Protein AF-A0A6I0ELN3-F1 (afdb_monomer_lite)

Sequence (85 aa):
MQTMLKTALLGAFLVSAIAPAAFARGGKEYFVQDYQFDQPMSGYEGKAGNYYCSYQRLPNRVCTTDSNGNEKCQVKGWTLRQHCY

Foldseek 3Di:
DDDDDDPDDDDPPPPDPPDPPPDPPDDDDKDKDKDKFQDFDADDAQDDPPKGKDKDKAFDWDWDADPVRDIDIDRRIIIIMMIID

Structure (mmCIF, N/CA/C/O backbone):
data_AF-A0A6I0ELN3-F1
#
_entry.id   AF-A0A6I0ELN3-F1
#
loop_
_atom_site.group_PDB
_atom_site.id
_atom_site.type_symbol
_atom_site.label_atom_id
_atom_site.label_alt_id
_atom_site.label_comp_id
_atom_site.label_asym_id
_atom_site.label_entity_id
_atom_site.label_seq_id
_atom_site.pdbx_PDB_ins_code
_atom_site.Cartn_x
_atom_site.Cartn_y
_atom_site.Cartn_z
_atom_site.occupancy
_atom_site.B_iso_or_equiv
_atom_site.auth_seq_id
_atom_site.auth_comp_id
_atom_site.auth_asym_id
_atom_site.auth_atom_id
_atom_site.pdbx_PDB_model_num
ATOM 1 N N . MET A 1 1 ? -40.674 10.701 -78.856 1.00 40.34 1 MET A N 1
ATOM 2 C CA . MET A 1 1 ? -39.240 11.026 -78.972 1.00 40.34 1 MET A CA 1
ATOM 3 C C . MET A 1 1 ? -38.946 12.145 -77.979 1.00 40.34 1 MET A C 1
ATOM 5 O O . MET A 1 1 ? -39.524 13.194 -78.183 1.00 40.34 1 MET A O 1
ATOM 9 N N . GLN A 1 2 ? -38.168 11.848 -76.919 1.00 42.31 2 GLN A N 1
ATOM 10 C CA . GLN A 1 2 ? -37.362 12.744 -76.044 1.00 42.31 2 GLN A CA 1
ATOM 11 C C . GLN A 1 2 ? -38.064 13.970 -75.387 1.00 42.31 2 GLN A C 1
ATOM 13 O O . GLN A 1 2 ? -38.836 14.665 -76.015 1.00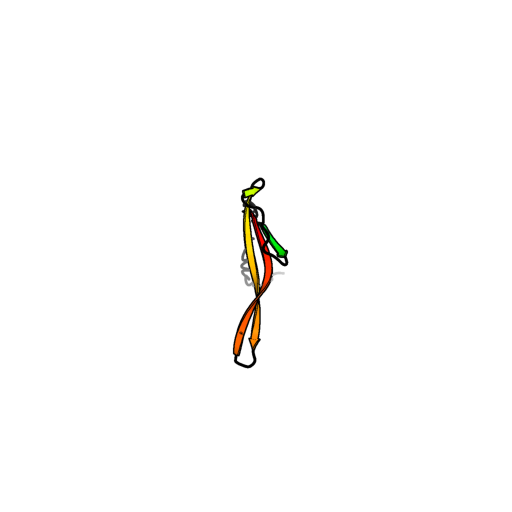 42.31 2 GLN A O 1
ATOM 18 N N . THR A 1 3 ? -37.883 14.321 -74.109 1.00 42.28 3 THR A N 1
ATOM 19 C CA . THR A 1 3 ? -36.736 14.127 -73.208 1.00 42.28 3 THR A CA 1
ATOM 20 C C . THR A 1 3 ? -37.168 14.344 -71.753 1.00 42.28 3 THR A C 1
ATOM 22 O O . THR A 1 3 ? -38.032 15.166 -71.461 1.00 42.28 3 THR A O 1
ATOM 25 N N . MET A 1 4 ? -36.534 13.603 -70.845 1.00 52.22 4 MET A N 1
ATOM 26 C CA . MET A 1 4 ? -36.665 13.723 -69.395 1.00 52.22 4 MET A CA 1
ATOM 27 C C . MET A 1 4 ? -36.189 15.092 -68.891 1.00 52.22 4 MET A C 1
ATOM 29 O O . MET A 1 4 ? -35.104 15.531 -69.263 1.00 52.22 4 MET A O 1
ATOM 33 N N . LEU A 1 5 ? -36.925 15.695 -67.957 1.00 51.16 5 LEU A N 1
ATOM 34 C CA . LEU A 1 5 ? -36.397 16.729 -67.069 1.00 51.16 5 LEU A CA 1
ATOM 35 C C . LEU A 1 5 ? -36.504 16.210 -65.630 1.00 51.16 5 LEU A C 1
ATOM 37 O O . LEU A 1 5 ? -37.559 16.273 -65.007 1.00 51.16 5 LEU A O 1
ATOM 41 N N . LYS A 1 6 ? -35.417 15.620 -65.124 1.00 44.28 6 LYS A N 1
ATOM 42 C CA . LYS A 1 6 ? -35.252 15.311 -63.699 1.00 44.28 6 LYS A CA 1
ATOM 43 C C . LYS A 1 6 ? -34.203 16.260 -63.146 1.00 44.28 6 LYS A C 1
ATOM 45 O O . LYS A 1 6 ? -33.008 16.049 -63.327 1.00 44.28 6 LYS A O 1
ATOM 50 N N . THR A 1 7 ? -34.669 17.316 -62.493 1.00 52.72 7 THR A N 1
ATOM 51 C CA . THR A 1 7 ? -33.839 18.226 -61.709 1.00 52.72 7 THR A CA 1
ATOM 52 C C . THR A 1 7 ? -33.276 17.448 -60.522 1.00 52.72 7 THR A C 1
ATOM 54 O O . THR A 1 7 ? -33.977 17.179 -59.549 1.00 52.72 7 THR A O 1
ATOM 57 N N . ALA A 1 8 ? -32.021 17.020 -60.633 1.00 53.47 8 ALA A N 1
ATOM 58 C CA . ALA A 1 8 ? -31.277 16.417 -59.540 1.00 53.47 8 ALA A CA 1
ATOM 59 C C . ALA A 1 8 ? -30.802 17.538 -58.604 1.00 53.47 8 ALA A C 1
ATOM 61 O O . ALA A 1 8 ? -29.863 18.264 -58.926 1.00 53.47 8 ALA A O 1
ATOM 62 N N . LEU A 1 9 ? -31.467 17.701 -57.456 1.00 54.75 9 LEU A N 1
ATOM 63 C CA . LEU A 1 9 ? -30.902 18.480 -56.359 1.00 54.75 9 LEU A CA 1
ATOM 64 C C . LEU A 1 9 ? -29.725 17.700 -55.765 1.00 54.75 9 LEU A C 1
ATOM 66 O O . LEU A 1 9 ? -29.877 16.599 -55.240 1.00 54.75 9 LEU A O 1
ATOM 70 N N . LEU A 1 10 ? -28.549 18.308 -55.888 1.00 53.09 10 LEU A N 1
ATOM 71 C CA . LEU A 1 10 ? -27.286 17.910 -55.286 1.00 53.09 10 LEU A CA 1
ATOM 72 C C . LEU A 1 10 ? -27.420 17.855 -53.757 1.00 53.09 10 LEU A C 1
ATOM 74 O O . LEU A 1 10 ? -27.373 18.879 -53.080 1.00 53.09 10 LEU A O 1
ATOM 78 N N . GLY A 1 11 ? -27.566 16.651 -53.207 1.00 49.34 11 GLY A N 1
ATOM 79 C CA . GLY A 1 11 ? -27.334 16.393 -51.790 1.00 49.34 11 GLY A CA 1
ATOM 80 C C . GLY A 1 11 ? -25.835 16.256 -51.543 1.00 49.34 11 GLY A C 1
ATOM 81 O O . GLY A 1 11 ? -25.264 15.198 -51.800 1.00 49.34 11 GLY A O 1
ATOM 82 N N . ALA A 1 12 ? -25.184 17.320 -51.074 1.00 59.59 12 ALA A N 1
ATOM 83 C CA . ALA A 1 12 ? -23.798 17.256 -50.624 1.00 59.59 12 ALA A CA 1
ATOM 84 C C . ALA A 1 12 ? -23.722 16.434 -49.325 1.00 59.59 12 ALA A C 1
ATOM 86 O O . ALA A 1 12 ? -23.937 16.949 -48.229 1.00 59.59 12 ALA A O 1
ATOM 87 N N . PHE A 1 13 ? -23.435 15.138 -49.448 1.00 56.28 13 PHE A N 1
ATOM 88 C CA . PHE A 1 13 ? -23.059 14.296 -48.316 1.00 56.28 13 PHE A CA 1
ATOM 89 C C . PHE A 1 13 ? -21.647 14.686 -47.863 1.00 56.28 13 PHE A C 1
ATOM 91 O O . PHE A 1 13 ? -20.648 14.258 -48.439 1.00 56.28 13 PHE A O 1
ATOM 98 N N . LEU A 1 14 ? -21.560 15.518 -46.825 1.00 60.00 14 LEU A N 1
ATOM 99 C CA . LEU A 1 14 ? -20.321 15.741 -46.084 1.00 60.00 14 LEU A CA 1
ATOM 100 C C . LEU A 1 14 ? -20.014 14.480 -45.266 1.00 60.00 14 LEU A C 1
ATOM 102 O O . LEU A 1 14 ? -20.495 14.312 -44.147 1.00 60.00 14 LEU A O 1
ATOM 106 N N . VAL A 1 15 ? -19.219 13.573 -45.835 1.00 61.25 15 VAL A N 1
ATOM 107 C CA . VAL A 1 15 ? -18.620 12.465 -45.084 1.00 61.25 15 VAL A CA 1
ATOM 108 C C . VAL A 1 15 ? -17.512 13.053 -44.214 1.00 61.25 15 VAL A C 1
ATOM 110 O O . VAL A 1 15 ? -16.416 13.344 -44.687 1.00 61.25 15 VAL A O 1
ATOM 113 N N . SER A 1 16 ? -17.809 13.262 -42.932 1.00 61.94 16 SER A N 1
ATOM 114 C CA . SER A 1 16 ? -16.779 13.524 -41.930 1.00 61.94 16 SER A CA 1
ATOM 115 C C . SER A 1 16 ? -15.942 12.255 -41.773 1.00 61.94 16 SER A C 1
ATOM 117 O O . SER A 1 16 ? -16.410 11.244 -41.247 1.00 61.94 16 SER A O 1
ATOM 119 N N . ALA A 1 17 ? -14.713 12.283 -42.287 1.00 61.53 17 ALA A N 1
ATOM 120 C CA . ALA A 1 17 ? -13.732 11.243 -42.034 1.00 61.53 17 ALA A CA 1
ATOM 121 C C . ALA A 1 17 ? -13.295 11.333 -40.564 1.00 61.53 17 ALA A C 1
ATOM 123 O O . ALA A 1 17 ? -12.382 12.078 -40.213 1.00 61.53 17 ALA A O 1
ATOM 124 N N . ILE A 1 18 ? -13.956 10.570 -39.696 1.00 66.88 18 ILE A N 1
ATOM 125 C CA . ILE A 1 18 ? -13.430 10.252 -38.368 1.00 66.88 18 ILE A CA 1
ATOM 126 C C . ILE A 1 18 ? -12.209 9.347 -38.548 1.00 66.88 18 ILE A C 1
ATOM 128 O O . ILE A 1 18 ? -12.325 8.132 -38.693 1.00 66.88 18 ILE A O 1
ATOM 132 N N . ALA A 1 19 ? -11.020 9.949 -38.591 1.00 65.06 19 ALA A N 1
ATOM 133 C CA . ALA A 1 19 ? -9.779 9.195 -38.507 1.00 65.06 19 ALA A CA 1
ATOM 134 C C . ALA A 1 19 ? -9.739 8.466 -37.149 1.00 65.06 19 ALA A C 1
ATOM 136 O O . ALA A 1 19 ? -9.985 9.105 -36.119 1.00 65.06 19 ALA A O 1
ATOM 137 N N . PRO A 1 20 ? -9.440 7.155 -37.099 1.00 61.25 20 PRO A N 1
ATOM 138 C CA . PRO A 1 20 ? -9.219 6.494 -35.825 1.00 61.25 20 PRO A CA 1
ATOM 139 C C . PRO A 1 20 ? -7.983 7.121 -35.178 1.00 61.25 20 PRO A C 1
ATOM 141 O O . PRO A 1 20 ? -6.930 7.231 -35.808 1.00 61.25 20 PRO A O 1
ATOM 144 N N . ALA A 1 21 ? -8.112 7.549 -33.923 1.00 65.44 21 ALA A N 1
ATOM 145 C CA . ALA A 1 21 ? -6.973 8.003 -33.143 1.00 65.44 21 ALA A CA 1
ATOM 146 C C . ALA A 1 21 ? -5.927 6.879 -33.115 1.00 65.44 21 ALA A C 1
ATOM 148 O O . ALA A 1 21 ? -6.183 5.784 -32.608 1.00 65.44 21 ALA A O 1
ATOM 149 N N . ALA A 1 22 ? -4.758 7.132 -33.701 1.00 63.16 22 ALA A N 1
ATOM 150 C CA . ALA A 1 22 ? -3.637 6.215 -33.626 1.00 63.16 22 ALA A CA 1
ATOM 151 C C . ALA A 1 22 ? -3.124 6.212 -32.180 1.00 63.16 22 ALA A C 1
ATOM 153 O O . ALA A 1 22 ? -2.347 7.076 -31.779 1.00 63.16 22 ALA A O 1
ATOM 154 N N . PHE A 1 23 ? -3.582 5.250 -31.377 1.00 61.84 23 PHE A N 1
ATOM 155 C CA . PHE A 1 23 ? -2.974 4.971 -30.082 1.00 61.84 23 PHE A CA 1
ATOM 156 C C . PHE A 1 23 ? -1.543 4.495 -30.332 1.00 61.84 23 PHE A C 1
ATOM 158 O O . PHE A 1 23 ? -1.326 3.431 -30.915 1.00 61.84 23 PHE A O 1
ATOM 165 N N . ALA A 1 24 ? -0.561 5.296 -29.923 1.00 61.81 24 ALA A N 1
ATOM 166 C CA . ALA A 1 24 ? 0.843 4.924 -29.978 1.00 61.81 24 ALA A CA 1
ATOM 167 C C . ALA A 1 24 ? 1.071 3.664 -29.120 1.00 61.81 24 ALA A C 1
ATOM 169 O O . ALA A 1 24 ? 1.180 3.736 -27.899 1.00 61.81 24 ALA A O 1
ATOM 170 N N . ARG A 1 25 ? 1.146 2.492 -29.760 1.00 56.84 25 ARG A N 1
ATOM 171 C CA . ARG A 1 25 ? 1.429 1.187 -29.131 1.00 56.84 25 ARG A CA 1
ATOM 172 C C . ARG A 1 25 ? 2.926 0.998 -28.821 1.00 56.84 25 ARG A C 1
ATOM 174 O O . ARG A 1 25 ? 3.488 -0.047 -29.126 1.00 56.84 25 ARG A O 1
ATOM 181 N N . GLY A 1 26 ? 3.594 2.029 -28.299 1.00 57.66 26 GLY A N 1
ATOM 182 C CA . GLY A 1 26 ? 5.064 2.078 -28.220 1.00 57.66 26 GLY A CA 1
ATOM 183 C C . GLY A 1 26 ? 5.668 2.443 -26.862 1.00 57.66 26 GLY A C 1
ATOM 184 O O . GLY A 1 26 ? 6.881 2.609 -26.782 1.00 57.66 26 GLY A O 1
ATOM 185 N N . GLY A 1 27 ? 4.862 2.599 -25.810 1.00 67.81 27 GLY A N 1
ATOM 186 C CA . GLY A 1 27 ? 5.350 2.863 -24.450 1.00 67.81 27 GLY A CA 1
ATOM 187 C C . GLY A 1 27 ? 5.481 1.580 -23.631 1.00 67.81 27 GLY A C 1
ATOM 188 O O . GLY A 1 27 ? 4.745 0.625 -23.871 1.00 67.81 27 GLY A O 1
ATOM 189 N N . LYS A 1 28 ? 6.395 1.554 -22.649 1.00 74.12 28 LYS A N 1
ATOM 190 C CA . LYS A 1 28 ? 6.369 0.515 -21.609 1.00 74.12 28 LYS A CA 1
ATOM 191 C C . LYS A 1 28 ? 5.007 0.554 -20.924 1.00 74.12 28 LYS A C 1
ATOM 193 O O . LYS A 1 28 ? 4.545 1.620 -20.522 1.00 74.12 28 LYS A O 1
ATOM 198 N N . GLU A 1 29 ? 4.357 -0.599 -20.850 1.00 85.75 29 GLU A N 1
ATOM 199 C CA . GLU A 1 29 ? 3.050 -0.710 -20.216 1.00 85.75 29 GLU A CA 1
ATOM 200 C C . GLU A 1 29 ? 3.209 -0.610 -18.703 1.00 85.75 29 GLU A C 1
ATOM 202 O O . GLU A 1 29 ? 3.987 -1.354 -18.118 1.00 85.75 29 GLU A O 1
ATOM 207 N N . TYR A 1 30 ? 2.507 0.331 -18.081 1.00 91.06 30 TYR A N 1
ATOM 208 C CA . TYR A 1 30 ? 2.511 0.485 -16.634 1.00 91.06 30 TYR A CA 1
ATOM 209 C C . TYR A 1 30 ? 1.624 -0.585 -15.994 1.00 91.06 30 TYR A C 1
ATOM 211 O O . TYR A 1 30 ? 0.452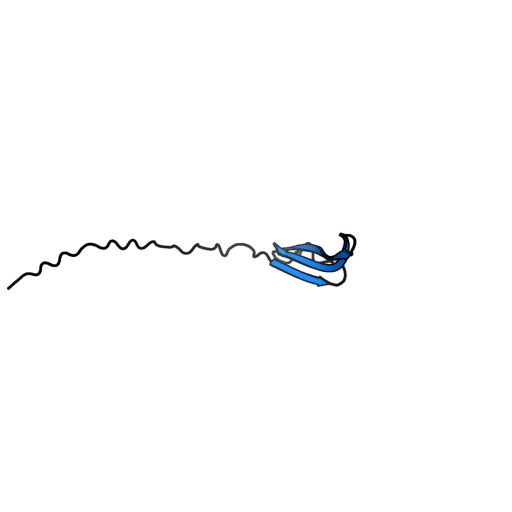 -0.723 -16.354 1.00 91.06 30 TYR A O 1
ATOM 219 N N . PHE A 1 31 ? 2.168 -1.301 -15.010 1.00 92.31 31 PHE A N 1
ATOM 220 C CA . PHE A 1 31 ? 1.439 -2.336 -14.282 1.00 92.31 31 PHE A CA 1
ATOM 221 C C . PHE A 1 31 ? 1.169 -1.911 -12.844 1.00 92.31 31 PHE A C 1
ATOM 223 O O . PHE A 1 31 ? 2.049 -1.385 -12.157 1.00 92.31 31 PHE A O 1
ATOM 230 N N . VAL A 1 32 ? -0.046 -2.199 -12.375 1.00 96.50 32 VAL A N 1
ATOM 231 C CA . VAL A 1 32 ? -0.429 -2.059 -10.972 1.00 96.50 32 VAL A CA 1
ATOM 232 C C . VAL A 1 32 ? -1.158 -3.309 -10.497 1.00 96.50 32 VAL A C 1
ATOM 234 O O . VAL A 1 32 ? -2.026 -3.832 -11.196 1.00 96.50 32 VAL A O 1
ATOM 237 N N . GLN A 1 33 ? -0.793 -3.800 -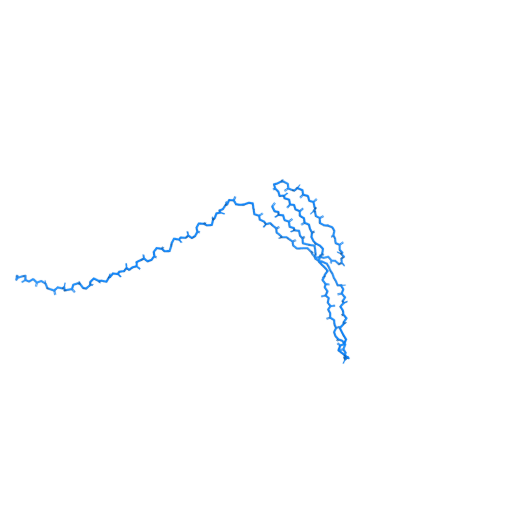9.317 1.00 96.81 33 GLN A N 1
ATOM 238 C CA . GLN A 1 33 ? -1.426 -4.954 -8.683 1.00 96.81 33 GLN A CA 1
ATOM 239 C C . GLN A 1 33 ? -1.651 -4.682 -7.201 1.00 96.81 33 GLN A C 1
ATOM 241 O O . GLN A 1 33 ? -0.749 -4.194 -6.523 1.00 96.81 33 GLN A O 1
ATOM 246 N N . ASP A 1 34 ? -2.831 -5.042 -6.705 1.00 98.25 34 ASP A N 1
ATOM 247 C CA . ASP A 1 34 ? -3.210 -4.888 -5.304 1.00 98.25 34 ASP A CA 1
ATOM 248 C C . ASP A 1 34 ? -3.364 -6.263 -4.651 1.00 98.25 34 ASP A C 1
ATOM 250 O O . ASP A 1 34 ? -4.016 -7.150 -5.201 1.00 98.25 34 ASP A O 1
ATOM 254 N N . TYR A 1 35 ? -2.788 -6.411 -3.462 1.00 97.44 35 TYR A N 1
ATOM 255 C CA . TYR A 1 35 ? -2.838 -7.625 -2.652 1.00 97.44 35 TYR A CA 1
ATOM 256 C C . TYR A 1 35 ? -3.295 -7.295 -1.234 1.00 97.44 35 TYR A C 1
ATOM 258 O O . TYR A 1 35 ? -2.863 -6.300 -0.655 1.00 97.44 35 TYR A O 1
ATOM 266 N N . GLN A 1 36 ? -4.142 -8.135 -0.652 1.00 98.12 36 GLN A N 1
ATOM 267 C CA . GLN A 1 36 ? -4.798 -7.881 0.625 1.00 98.12 36 GLN A CA 1
ATOM 268 C C . GLN A 1 36 ? -4.227 -8.803 1.697 1.00 98.12 36 GLN A C 1
ATOM 270 O O . GLN A 1 36 ? -4.096 -10.008 1.492 1.00 98.12 36 GLN A O 1
ATOM 275 N N . PHE A 1 37 ? -3.903 -8.222 2.849 1.00 97.69 37 PHE A N 1
ATOM 276 C CA . PHE A 1 37 ? -3.281 -8.913 3.972 1.00 97.69 37 PHE A CA 1
ATOM 277 C C . PHE A 1 37 ? -3.827 -8.400 5.304 1.00 97.69 37 PHE A C 1
ATOM 279 O O . PHE A 1 37 ? -4.234 -7.245 5.418 1.00 97.69 37 PHE A O 1
ATOM 286 N N . ASP A 1 38 ? -3.749 -9.222 6.348 1.00 97.00 38 ASP A N 1
ATOM 287 C CA . ASP A 1 38 ? -4.135 -8.815 7.708 1.00 97.00 38 ASP A CA 1
ATOM 288 C C . ASP A 1 38 ? -3.079 -7.920 8.387 1.00 97.00 38 ASP A C 1
ATOM 290 O O . ASP A 1 38 ? -3.341 -7.282 9.406 1.00 97.00 38 ASP A O 1
ATOM 294 N N . GLN A 1 39 ? -1.881 -7.824 7.805 1.00 96.62 39 GLN A N 1
ATOM 295 C CA . GLN A 1 39 ? -0.738 -7.081 8.337 1.00 96.62 39 GLN A CA 1
ATOM 296 C C . GLN A 1 39 ? 0.037 -6.363 7.215 1.00 96.62 39 GLN A C 1
ATOM 298 O O . GLN A 1 39 ? -0.098 -6.735 6.047 1.00 96.62 39 GLN A O 1
ATOM 303 N N . PRO A 1 40 ? 0.857 -5.340 7.525 1.00 96.94 40 PRO A N 1
ATOM 304 C CA . PRO A 1 40 ? 1.601 -4.616 6.502 1.00 96.94 40 PRO A CA 1
ATOM 305 C C . PRO A 1 40 ? 2.714 -5.492 5.913 1.00 96.94 40 PRO A C 1
ATOM 307 O O . PRO A 1 40 ? 3.706 -5.781 6.579 1.00 96.94 40 PRO A O 1
ATOM 310 N N . MET A 1 41 ? 2.573 -5.868 4.642 1.00 97.69 41 MET A N 1
ATOM 311 C CA . MET A 1 41 ? 3.574 -6.662 3.923 1.00 97.69 41 MET A CA 1
ATOM 312 C C . MET A 1 41 ? 4.590 -5.781 3.188 1.00 97.69 41 MET A C 1
ATOM 314 O O . MET A 1 41 ? 4.325 -4.625 2.849 1.00 97.69 41 MET A O 1
ATOM 318 N N . SER A 1 42 ? 5.778 -6.324 2.934 1.00 97.31 42 SER A N 1
ATOM 319 C CA . SER A 1 42 ? 6.758 -5.723 2.023 1.00 97.31 42 SER A CA 1
ATOM 320 C C . SER A 1 42 ? 6.524 -6.241 0.609 1.00 97.31 42 SER A C 1
ATOM 322 O O . SER A 1 42 ? 6.394 -7.448 0.422 1.00 97.31 42 SER A O 1
ATOM 324 N N . GLY A 1 43 ? 6.484 -5.339 -0.367 1.00 96.19 43 GLY A N 1
ATOM 325 C CA . GLY A 1 43 ? 6.521 -5.691 -1.783 1.00 96.19 43 GLY A CA 1
ATOM 326 C C . GLY A 1 43 ? 7.939 -5.654 -2.338 1.00 96.19 43 GLY A C 1
ATOM 327 O O . GLY A 1 43 ? 8.920 -5.563 -1.594 1.00 96.19 43 GLY A O 1
ATOM 328 N N . TYR A 1 44 ? 8.034 -5.709 -3.661 1.00 97.00 44 TYR A N 1
ATOM 329 C CA . TYR A 1 44 ? 9.301 -5.612 -4.369 1.00 97.00 44 TYR A CA 1
ATOM 330 C C . TYR A 1 44 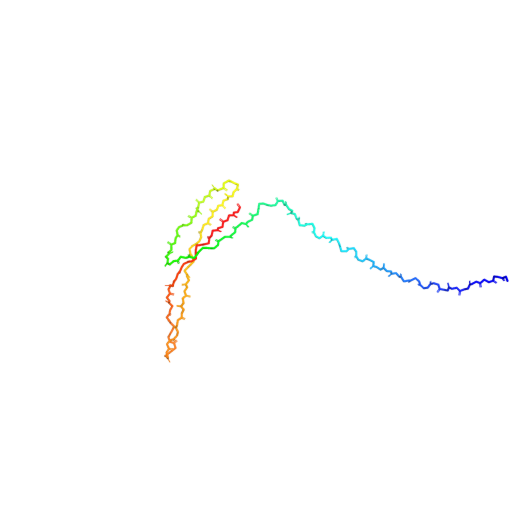? 9.646 -4.147 -4.674 1.00 97.00 44 TYR A C 1
ATOM 332 O O . TYR A 1 44 ? 8.799 -3.389 -5.148 1.00 97.00 44 TYR A O 1
ATOM 340 N N . GLU A 1 45 ? 10.899 -3.769 -4.423 1.00 97.56 45 GLU A N 1
ATOM 341 C CA . GLU A 1 45 ? 11.454 -2.446 -4.720 1.00 97.56 45 GLU A CA 1
ATOM 342 C C . GLU A 1 45 ? 12.730 -2.627 -5.546 1.00 97.56 45 GLU A C 1
ATOM 344 O O . GLU A 1 45 ? 13.686 -3.259 -5.087 1.00 97.56 45 GLU A O 1
ATOM 349 N N . GLY A 1 46 ? 12.747 -2.094 -6.766 1.00 97.19 46 GLY A N 1
ATOM 350 C CA . GLY A 1 46 ? 13.919 -2.137 -7.634 1.00 97.19 46 GLY A CA 1
ATOM 351 C C . GLY A 1 46 ? 13.620 -2.516 -9.079 1.00 97.19 46 GLY A C 1
ATOM 352 O O . GLY A 1 46 ? 12.497 -2.423 -9.570 1.00 97.19 46 GLY A O 1
ATOM 353 N N . LYS A 1 47 ? 14.669 -2.919 -9.799 1.00 96.38 47 LYS A N 1
ATOM 354 C CA . LYS A 1 47 ? 14.604 -3.203 -11.235 1.00 96.38 47 LYS A CA 1
ATOM 355 C C . LYS A 1 47 ? 14.190 -4.653 -11.510 1.00 96.38 47 LYS A C 1
ATOM 357 O O . LYS A 1 47 ? 14.982 -5.568 -11.297 1.00 96.38 47 LYS A O 1
ATOM 362 N N . ALA A 1 48 ? 13.010 -4.843 -12.097 1.00 91.69 48 ALA A N 1
ATOM 363 C CA . ALA A 1 48 ? 12.515 -6.131 -12.583 1.00 91.69 48 ALA A CA 1
ATOM 364 C C . ALA A 1 48 ? 12.503 -6.151 -14.121 1.00 91.69 48 ALA A C 1
ATOM 366 O O . ALA A 1 48 ? 11.598 -5.634 -14.778 1.00 91.69 48 ALA A O 1
ATOM 367 N N . GLY A 1 49 ? 13.545 -6.731 -14.721 1.00 91.00 49 GLY A N 1
ATOM 368 C CA . GLY A 1 49 ? 13.716 -6.739 -16.175 1.00 91.00 49 GLY A CA 1
ATOM 369 C C . GLY A 1 49 ? 13.841 -5.322 -16.740 1.00 91.00 49 GLY A C 1
ATOM 370 O O . GLY A 1 49 ? 14.773 -4.588 -16.403 1.00 91.00 49 GLY A O 1
ATOM 371 N N . ASN A 1 50 ? 12.900 -4.940 -17.606 1.00 91.44 50 ASN A N 1
ATOM 372 C CA . ASN A 1 50 ? 12.835 -3.595 -18.179 1.00 91.44 50 ASN A CA 1
ATOM 373 C C . ASN A 1 50 ? 12.069 -2.596 -17.303 1.00 91.44 50 ASN A C 1
ATOM 375 O O . ASN A 1 50 ? 12.048 -1.421 -17.656 1.00 91.44 50 ASN A O 1
ATOM 379 N N . TYR A 1 51 ? 11.476 -3.026 -16.192 1.00 92.75 51 TYR A N 1
ATOM 380 C CA . TYR A 1 51 ? 10.651 -2.185 -15.332 1.00 92.75 51 TYR A CA 1
ATOM 381 C C . TYR A 1 51 ? 11.403 -1.751 -14.080 1.00 92.75 51 TYR A C 1
ATOM 383 O O . TYR A 1 51 ? 12.217 -2.509 -13.542 1.00 92.75 51 TYR A O 1
ATOM 391 N N . TYR A 1 52 ? 11.118 -0.543 -13.598 1.00 95.25 52 TYR A N 1
ATOM 392 C CA . TYR A 1 52 ? 11.360 -0.223 -12.191 1.00 95.25 52 TYR A CA 1
ATOM 393 C C . TYR A 1 52 ? 10.058 -0.442 -11.441 1.00 95.25 52 TYR A C 1
ATOM 395 O O . TYR A 1 52 ? 9.024 0.081 -11.844 1.00 95.25 52 TYR A O 1
ATOM 403 N N . CYS A 1 53 ? 10.100 -1.215 -10.371 1.00 97.00 53 CYS A N 1
ATOM 404 C CA . CYS A 1 53 ? 8.936 -1.529 -9.575 1.00 97.00 53 CYS A CA 1
ATOM 405 C C . CYS A 1 53 ? 9.096 -0.967 -8.166 1.00 97.00 53 CYS A C 1
ATOM 407 O O . CYS A 1 53 ? 10.181 -1.027 -7.588 1.00 97.00 53 CYS A O 1
ATOM 409 N N . SER A 1 54 ? 8.006 -0.443 -7.620 1.00 97.69 54 SER A N 1
ATOM 410 C CA . SER A 1 54 ? 7.932 0.030 -6.241 1.00 97.69 54 SER A CA 1
ATOM 411 C C . SER A 1 54 ? 6.615 -0.366 -5.604 1.00 97.69 54 SER A C 1
ATOM 413 O O . SER A 1 54 ? 5.634 -0.630 -6.305 1.00 97.69 54 SER A O 1
ATOM 415 N N . TYR A 1 55 ? 6.576 -0.424 -4.276 1.00 98.00 55 TYR A N 1
ATOM 416 C CA . TYR A 1 55 ? 5.365 -0.818 -3.562 1.00 98.00 55 TYR A CA 1
ATOM 417 C C . TYR A 1 55 ? 4.902 0.216 -2.539 1.00 98.00 55 TYR A C 1
ATOM 419 O O . TYR A 1 55 ? 5.682 0.988 -1.985 1.00 98.00 55 TYR A O 1
ATOM 427 N N . GLN A 1 56 ? 3.601 0.200 -2.257 1.00 98.00 56 GLN A N 1
ATOM 428 C CA . GLN A 1 56 ? 2.960 1.012 -1.229 1.00 98.00 56 GLN A CA 1
ATOM 429 C C . GLN A 1 56 ? 2.215 0.118 -0.242 1.00 98.00 56 GLN A C 1
ATOM 431 O O . GLN A 1 56 ? 1.598 -0.877 -0.623 1.00 98.00 56 GLN A O 1
ATOM 436 N N . ARG A 1 57 ? 2.239 0.503 1.036 1.00 97.94 57 ARG A N 1
ATOM 437 C CA . ARG A 1 57 ? 1.446 -0.125 2.098 1.00 97.94 57 ARG A CA 1
ATOM 438 C C . ARG A 1 57 ? 0.285 0.791 2.448 1.00 97.94 57 ARG A C 1
ATOM 440 O O . ARG A 1 57 ? 0.501 1.875 2.986 1.00 97.94 57 ARG A O 1
ATOM 447 N N . LEU A 1 58 ? -0.933 0.354 2.161 1.00 97.94 58 LEU A N 1
ATOM 448 C CA . LEU A 1 58 ? -2.146 1.140 2.362 1.00 97.94 58 LEU A CA 1
ATOM 449 C C . LEU A 1 58 ? -2.969 0.522 3.506 1.00 97.94 58 LEU A C 1
ATOM 451 O O . LEU A 1 58 ? -3.438 -0.607 3.361 1.00 97.94 58 LEU A O 1
ATOM 455 N N . PRO A 1 59 ? -3.139 1.202 4.654 1.00 97.50 59 PRO A N 1
ATOM 456 C CA . PRO A 1 59 ? -3.959 0.682 5.742 1.00 97.50 59 PRO A CA 1
ATOM 457 C C . PRO A 1 59 ? -5.449 0.758 5.387 1.00 97.50 59 PRO A C 1
ATOM 459 O O . PRO A 1 59 ? -5.983 1.837 5.127 1.00 97.50 59 PRO A O 1
ATOM 462 N N . ASN A 1 60 ? -6.147 -0.374 5.457 1.00 97.25 60 ASN A N 1
ATOM 463 C CA . ASN A 1 60 ? -7.595 -0.448 5.276 1.00 97.25 60 ASN A CA 1
ATOM 464 C C . ASN A 1 60 ? -8.273 -0.119 6.612 1.00 97.25 60 ASN A C 1
ATOM 466 O O . ASN A 1 60 ? -8.254 -0.918 7.556 1.00 97.25 60 ASN A O 1
ATOM 470 N N . ARG A 1 61 ? -8.833 1.089 6.715 1.00 96.12 61 ARG A N 1
ATOM 471 C CA . ARG A 1 61 ? -9.487 1.590 7.930 1.00 96.12 61 ARG A CA 1
ATOM 472 C C . ARG A 1 61 ? -10.990 1.357 7.873 1.00 96.12 61 ARG A C 1
ATOM 474 O O . ARG A 1 61 ? -11.624 1.662 6.871 1.00 96.12 61 ARG A O 1
ATOM 481 N N . VAL A 1 62 ? -11.550 0.881 8.978 1.00 95.31 62 VAL A N 1
ATOM 482 C CA . VAL A 1 62 ? -12.996 0.829 9.204 1.00 95.31 62 VAL A CA 1
ATOM 483 C C . VAL A 1 62 ? -13.309 1.764 10.360 1.00 95.31 62 VAL A C 1
ATOM 485 O O . VAL A 1 62 ? -12.731 1.625 11.441 1.00 95.31 62 VAL A O 1
ATOM 488 N N . CYS A 1 63 ? -14.188 2.730 10.111 1.00 95.94 63 CYS A N 1
ATOM 489 C CA . CYS A 1 63 ? -14.627 3.709 11.093 1.00 95.94 63 CYS A CA 1
ATOM 490 C C . CYS A 1 63 ? -16.037 3.365 11.565 1.00 95.94 63 CYS A C 1
ATOM 492 O O . CYS A 1 63 ? -16.903 3.014 10.765 1.00 95.94 63 CYS A O 1
ATOM 494 N N . THR A 1 64 ? -16.250 3.436 12.873 1.00 95.12 64 THR A N 1
ATOM 495 C CA . THR A 1 64 ? -17.562 3.279 13.501 1.00 95.12 64 THR A CA 1
ATOM 496 C C . THR A 1 64 ? -17.863 4.521 14.317 1.00 95.12 64 THR A C 1
ATOM 498 O O . THR A 1 64 ? -16.981 4.998 15.036 1.00 95.12 64 THR A O 1
ATOM 501 N N . THR A 1 65 ? -19.096 5.003 14.243 1.00 96.75 65 THR A N 1
ATOM 502 C CA . THR A 1 65 ? -19.573 6.141 15.033 1.00 96.75 65 THR A CA 1
ATOM 503 C C . THR A 1 65 ? -20.422 5.630 16.190 1.00 96.75 65 THR A C 1
ATOM 505 O O . THR A 1 65 ? -21.291 4.781 15.985 1.00 96.75 65 THR A O 1
ATOM 508 N N . ASP A 1 66 ? -20.152 6.101 17.407 1.00 92.88 66 ASP A N 1
ATOM 509 C CA . ASP A 1 66 ? -20.966 5.763 18.579 1.00 92.88 66 ASP A CA 1
ATOM 510 C C . ASP A 1 66 ? -22.26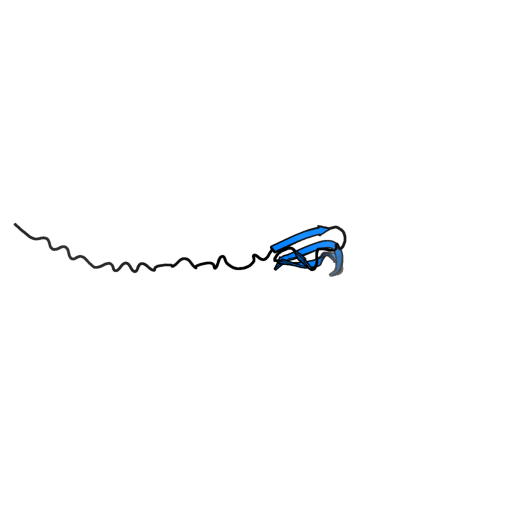9 6.589 18.643 1.00 92.88 66 ASP A C 1
ATOM 512 O O . ASP A 1 66 ? -22.500 7.502 17.849 1.00 92.88 66 ASP A O 1
ATOM 516 N N . SER A 1 67 ? -23.141 6.280 19.608 1.00 93.38 67 SER A N 1
ATOM 517 C CA . SER A 1 67 ? -24.407 7.002 19.821 1.00 93.38 67 SER A CA 1
ATOM 518 C C . SER A 1 67 ? -24.231 8.473 20.216 1.00 93.38 67 SER A C 1
ATOM 520 O O . SER A 1 67 ? -25.195 9.232 20.164 1.00 93.38 67 SER A O 1
ATOM 522 N N . ASN A 1 68 ? -23.024 8.870 20.620 1.00 93.12 68 ASN A N 1
ATOM 523 C CA . ASN A 1 68 ? -22.673 10.230 21.015 1.00 93.12 68 ASN A CA 1
ATOM 524 C C . ASN A 1 68 ? -22.013 11.009 19.861 1.00 93.12 68 ASN A C 1
ATOM 526 O O . ASN A 1 68 ? -21.609 12.154 20.053 1.00 93.12 68 ASN A O 1
ATOM 530 N N . GLY A 1 69 ? -21.900 10.406 18.671 1.00 92.75 69 GLY A N 1
ATOM 531 C CA . GLY A 1 69 ? -21.300 11.022 17.490 1.00 92.75 69 GLY A CA 1
ATOM 532 C C . GLY A 1 69 ? -19.773 10.939 17.431 1.00 92.75 69 GLY A C 1
ATOM 533 O O . GLY A 1 69 ? -19.180 11.537 16.533 1.00 92.75 69 GLY A O 1
ATOM 534 N N . ASN A 1 70 ? -19.114 10.207 18.335 1.00 95.00 70 ASN A N 1
ATOM 535 C CA . ASN A 1 70 ? -17.662 10.048 18.280 1.00 95.00 70 ASN A CA 1
ATOM 536 C C . ASN A 1 70 ? -17.280 9.003 17.232 1.00 95.00 70 ASN A C 1
ATOM 538 O O . ASN A 1 70 ? -17.771 7.872 17.253 1.00 95.00 70 ASN A O 1
ATOM 542 N N . GLU A 1 71 ? -16.351 9.359 16.348 1.00 95.69 71 GL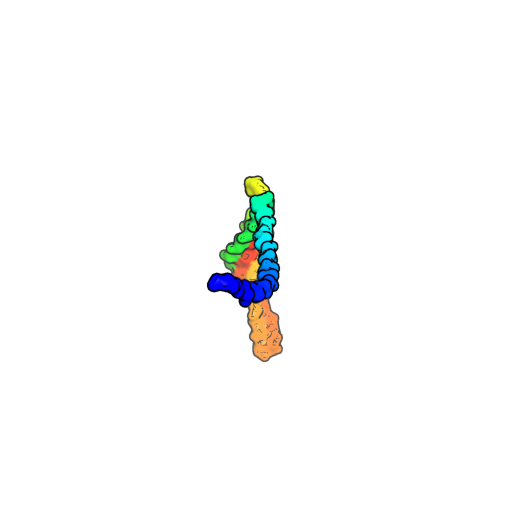U A N 1
ATOM 543 C CA . GLU A 1 71 ? -15.798 8.440 15.360 1.00 95.69 71 GLU A CA 1
ATOM 544 C C . GLU A 1 71 ? -14.577 7.700 15.918 1.00 95.69 71 GLU A C 1
ATOM 546 O O . GLU A 1 71 ? -13.637 8.297 16.450 1.00 95.69 71 GLU A O 1
ATOM 551 N N . LYS A 1 72 ? -14.564 6.376 15.748 1.00 94.62 72 LYS A N 1
ATOM 552 C CA . LYS A 1 72 ? -13.405 5.532 16.037 1.00 94.62 72 LYS A CA 1
ATOM 553 C C . LYS A 1 72 ? -13.032 4.717 14.808 1.00 94.62 72 LYS A C 1
ATOM 555 O O . LYS A 1 72 ? -13.765 3.818 14.406 1.00 94.62 72 LYS A O 1
ATOM 560 N N . CYS A 1 73 ? -11.853 4.990 14.258 1.00 95.75 73 CYS A N 1
ATOM 561 C CA . CYS A 1 73 ? -11.294 4.247 13.134 1.00 95.75 73 CYS A CA 1
ATOM 562 C C . CYS A 1 73 ? -10.260 3.223 13.599 1.00 95.75 73 CYS A C 1
ATOM 564 O O . CYS A 1 73 ? -9.352 3.537 14.370 1.00 95.75 73 CYS A O 1
ATOM 566 N N . GLN A 1 74 ? -10.362 2.000 13.086 1.00 95.19 74 GLN A N 1
ATOM 567 C CA . GLN A 1 74 ? -9.379 0.942 13.303 1.00 95.19 74 GLN A CA 1
ATOM 568 C C . GLN A 1 74 ? -8.847 0.438 11.969 1.00 95.19 74 GLN A C 1
ATOM 570 O O . GLN A 1 74 ? -9.598 0.303 11.006 1.00 95.19 74 GLN A O 1
ATOM 575 N N . VAL A 1 75 ? -7.553 0.125 11.918 1.00 96.81 75 VAL A N 1
ATOM 576 C CA . VAL A 1 75 ? -6.983 -0.614 10.788 1.00 96.81 75 VAL A CA 1
ATOM 577 C C . VAL A 1 75 ? -7.431 -2.068 10.919 1.00 96.81 75 VAL A C 1
ATOM 579 O O . VAL A 1 75 ? -7.186 -2.694 11.949 1.00 96.81 75 VAL A O 1
ATOM 582 N N . LYS A 1 76 ? -8.132 -2.579 9.906 1.00 96.00 76 LYS A N 1
ATOM 583 C CA . LYS A 1 76 ? -8.648 -3.959 9.859 1.00 96.00 76 LYS A CA 1
ATOM 584 C C . LYS A 1 76 ? -7.928 -4.839 8.844 1.00 96.00 76 LYS A C 1
ATOM 586 O O . LYS A 1 76 ? -8.152 -6.038 8.825 1.00 96.00 76 LYS A O 1
ATOM 591 N N . GLY A 1 77 ? -7.067 -4.247 8.030 1.00 97.56 77 GLY A N 1
ATOM 592 C CA . GLY A 1 77 ? -6.230 -4.957 7.081 1.00 97.56 77 GLY A CA 1
ATOM 593 C C . GLY A 1 77 ? -5.329 -3.984 6.344 1.00 97.56 77 GLY A C 1
ATOM 594 O O . GLY A 1 77 ? -5.321 -2.781 6.621 1.00 97.56 77 GLY A O 1
ATOM 595 N N . TRP A 1 78 ? -4.586 -4.509 5.388 1.00 98.44 78 TRP A N 1
ATOM 596 C CA . TRP A 1 78 ? -3.616 -3.778 4.595 1.00 98.44 78 TRP A CA 1
ATOM 597 C C . TRP A 1 78 ? -3.730 -4.181 3.134 1.00 98.44 78 TRP A C 1
ATOM 599 O O . TRP A 1 78 ? -3.916 -5.352 2.813 1.00 98.44 78 TRP A O 1
ATOM 609 N N . THR A 1 79 ? -3.585 -3.199 2.255 1.00 98.56 79 THR A N 1
ATOM 610 C CA . THR A 1 79 ? -3.408 -3.419 0.824 1.00 98.56 79 THR A CA 1
ATOM 611 C C . THR A 1 79 ? -1.953 -3.133 0.473 1.00 98.56 79 THR A C 1
ATOM 613 O O . THR A 1 79 ? -1.456 -2.029 0.706 1.00 98.56 79 THR A O 1
ATOM 616 N N . LEU A 1 80 ? -1.257 -4.129 -0.063 1.00 98.56 80 LEU A N 1
ATOM 617 C CA . LEU A 1 80 ? 0.028 -3.960 -0.723 1.00 98.56 80 LEU A CA 1
ATOM 618 C C . LEU A 1 80 ? -0.238 -3.645 -2.194 1.00 98.56 80 LEU A C 1
ATOM 620 O O . LEU A 1 80 ? -0.735 -4.501 -2.922 1.00 98.56 80 LEU A O 1
ATOM 624 N N . ARG A 1 81 ? 0.109 -2.435 -2.624 1.00 98.44 81 ARG A N 1
ATOM 625 C CA . ARG A 1 81 ? 0.009 -2.019 -4.025 1.00 98.44 81 ARG A CA 1
ATOM 626 C C . ARG A 1 81 ? 1.384 -2.050 -4.671 1.00 98.44 81 ARG A C 1
ATOM 628 O O . ARG A 1 81 ? 2.269 -1.320 -4.233 1.00 98.44 81 ARG A O 1
ATOM 635 N N . GLN A 1 82 ? 1.560 -2.875 -5.694 1.00 98.00 82 GLN A N 1
ATOM 636 C CA . GLN A 1 82 ? 2.786 -2.996 -6.477 1.00 98.00 82 GLN A CA 1
ATOM 637 C C . GLN A 1 82 ? 2.636 -2.215 -7.783 1.00 98.00 82 GLN A C 1
ATOM 639 O O . GLN A 1 82 ? 1.724 -2.483 -8.560 1.00 98.00 82 GLN A O 1
ATOM 644 N N . HIS A 1 83 ? 3.546 -1.281 -8.028 1.00 97.25 83 HIS A N 1
ATOM 645 C CA . HIS A 1 83 ? 3.680 -0.517 -9.265 1.00 97.25 83 HIS A CA 1
ATOM 646 C C . HIS A 1 83 ? 4.893 -1.006 -10.052 1.00 97.25 83 HIS A C 1
ATOM 648 O O . HIS A 1 83 ? 5.904 -1.340 -9.434 1.00 97.25 83 HIS A O 1
ATOM 654 N N . CYS A 1 84 ? 4.817 -0.987 -11.383 1.00 95.88 84 CYS A N 1
ATOM 655 C CA . CYS A 1 84 ? 5.951 -1.184 -12.287 1.00 95.88 84 CYS A CA 1
ATOM 656 C C . CYS A 1 84 ? 5.853 -0.227 -13.490 1.00 95.88 84 CYS A C 1
ATOM 658 O O . CYS A 1 84 ? 4.823 -0.210 -14.167 1.00 95.88 84 CYS A O 1
ATOM 660 N N . TYR A 1 85 ? 6.917 0.552 -13.734 1.00 92.50 85 TYR A N 1
ATOM 661 C CA . TYR A 1 85 ? 7.033 1.618 -14.752 1.00 92.50 85 TYR A CA 1
ATOM 662 C C . TYR A 1 85 ? 7.975 1.256 -15.906 1.00 92.50 85 TYR A C 1
ATOM 664 O O . TYR A 1 85 ? 9.050 0.668 -15.622 1.00 92.50 85 TYR A O 1
#

Secondary structure (DSSP, 8-state):
------------------------TTSPPPEEEEEEESS------EEETTEEEEEEEEEEEEEEE-TTS-EEEEEEEEEEEEEE-

Radius of gyration: 30.72 Å; chains: 1; bounding box: 54×27×100 Å

pLDDT: mean 83.07, std 18.92, range [40.34, 98.56]